Protein AF-A0A1V9K4H3-F1 (afdb_monomer)

Solvent-accessible surface area (backbone atoms only — not comparable to full-atom values): 9280 Å² total; per-residue (Å²): 137,65,80,71,61,37,67,28,84,46,18,77,73,46,14,32,36,43,79,49,79,44,72,31,48,85,88,40,70,34,45,32,34,32,96,88,70,53,73,51,75,28,54,47,45,49,48,45,42,45,69,64,58,26,43,73,62,28,28,24,70,38,73,96,46,44,76,25,41,33,26,33,32,21,35,91,86,47,87,57,26,45,32,41,58,57,68,45,99,83,65,71,70,65,66,60,32,67,67,31,77,91,79,29,41,69,42,75,50,73,78,83,71,100,65,76,57,43,98,90,46,52,60,47,94,90,40,92,80,64,51,61,61,69,61,78,73,51,51,52,47,99,84,79,40,75,37,79,72,48,61,79,70,75,78,129

Secondary structure (DSSP, 8-state):
--SSSBTGGGHHHHTEEEEEEEEPPTT--EEEE-TTS-EEEE-SEEEEEEESSPEEEEEE-SSTTTTSEEEEE--TTSSSEEEEE---TTS-THHHHHTSGGG-EEEEE----S----TT----TT-TTS--SSGGG-SB-TTSPBPGGGGGG---

Mean predicted aligned error: 12.21 Å

Structure (mmCIF, N/CA/C/O backbone):
data_AF-A0A1V9K4H3-F1
#
_entry.id   AF-A0A1V9K4H3-F1
#
loop_
_atom_site.group_PDB
_atom_site.id
_atom_site.type_symbol
_atom_site.label_atom_id
_atom_site.label_alt_id
_atom_site.label_comp_id
_atom_site.label_asym_id
_atom_site.label_entity_id
_atom_site.label_seq_id
_atom_site.pdbx_PDB_ins_code
_atom_site.Cartn_x
_atom_site.Cartn_y
_atom_site.Cartn_z
_atom_site.occupancy
_atom_site.B_iso_or_equiv
_atom_site.auth_seq_id
_atom_site.auth_comp_id
_atom_site.auth_asym_id
_atom_site.auth_atom_id
_atom_site.pdbx_PDB_model_num
ATOM 1 N N . MET A 1 1 ? -5.495 -18.042 -14.518 1.00 49.34 1 MET A N 1
ATOM 2 C CA . MET A 1 1 ? -5.532 -16.634 -14.070 1.00 49.34 1 MET A CA 1
ATOM 3 C C . MET A 1 1 ? -6.909 -16.353 -13.500 1.00 49.34 1 MET A C 1
ATOM 5 O O . MET A 1 1 ? -7.856 -16.973 -13.964 1.00 49.34 1 MET A O 1
ATOM 9 N N . HIS A 1 2 ? -7.008 -15.504 -12.478 1.00 50.97 2 HIS A N 1
ATOM 10 C CA . HIS A 1 2 ? -8.296 -15.042 -11.958 1.00 50.97 2 HIS A CA 1
ATOM 11 C C . HIS A 1 2 ? -8.663 -13.733 -12.652 1.00 50.97 2 HIS A C 1
ATOM 13 O O . HIS A 1 2 ? -7.816 -12.848 -12.740 1.00 50.97 2 HIS A O 1
ATOM 19 N N . ASP A 1 3 ? -9.901 -13.613 -13.123 1.00 61.34 3 ASP A N 1
ATOM 20 C CA . ASP A 1 3 ? -10.365 -12.400 -13.796 1.00 61.34 3 ASP A CA 1
ATOM 21 C C . ASP A 1 3 ? -10.460 -11.228 -12.820 1.00 61.34 3 ASP A C 1
ATOM 23 O O . ASP A 1 3 ? -10.865 -11.409 -11.668 1.00 61.34 3 ASP A O 1
ATOM 27 N N . GLY A 1 4 ? -10.164 -10.021 -13.303 1.00 63.69 4 GLY A N 1
ATOM 28 C CA . GLY A 1 4 ? -10.332 -8.756 -12.584 1.00 63.69 4 GLY A CA 1
ATOM 29 C C . GLY A 1 4 ? -9.085 -8.266 -11.831 1.00 63.69 4 GLY A C 1
ATOM 30 O O . GLY A 1 4 ? -8.048 -8.927 -11.845 1.00 63.69 4 GLY A O 1
ATOM 31 N N . PRO A 1 5 ? -9.181 -7.094 -11.179 1.00 69.31 5 PRO A N 1
ATOM 32 C CA . PRO A 1 5 ? -8.034 -6.411 -10.590 1.00 69.31 5 PRO A CA 1
ATOM 33 C C . PRO A 1 5 ? -7.448 -7.180 -9.406 1.00 69.31 5 PRO A C 1
ATOM 35 O O . PRO A 1 5 ? -8.121 -7.996 -8.758 1.00 69.31 5 PRO A O 1
ATOM 38 N N . CYS A 1 6 ? -6.186 -6.885 -9.115 1.00 67.12 6 CYS A N 1
ATOM 39 C CA . CYS A 1 6 ? -5.467 -7.400 -7.962 1.00 67.12 6 CYS A CA 1
ATOM 40 C C . CYS A 1 6 ? -6.200 -7.061 -6.649 1.00 67.12 6 CYS A C 1
ATOM 42 O O . CYS A 1 6 ? -6.793 -5.985 -6.554 1.00 67.12 6 CYS A O 1
ATOM 44 N N . PRO A 1 7 ? -6.186 -7.948 -5.635 1.00 70.19 7 PRO A N 1
ATOM 45 C CA . PRO A 1 7 ? -5.503 -9.247 -5.574 1.00 70.19 7 PRO A CA 1
ATOM 46 C C . PRO A 1 7 ? -6.370 -10.421 -6.087 1.00 70.19 7 PRO A C 1
ATOM 48 O O . PRO A 1 7 ? -6.484 -11.472 -5.451 1.00 70.19 7 PRO A O 1
ATOM 51 N N . GLY A 1 8 ? -7.026 -10.262 -7.242 1.00 74.31 8 GLY A N 1
ATOM 52 C CA . GLY A 1 8 ? -7.749 -11.342 -7.913 1.00 74.31 8 GLY A CA 1
ATOM 53 C C . GLY A 1 8 ? -8.947 -11.819 -7.094 1.00 74.31 8 GLY A C 1
ATOM 54 O O . GLY A 1 8 ? -9.744 -11.010 -6.627 1.00 74.31 8 GLY A O 1
ATOM 55 N N . ALA A 1 9 ? -9.071 -13.133 -6.890 1.00 70.06 9 ALA A N 1
ATOM 56 C CA . ALA A 1 9 ? -10.188 -13.738 -6.155 1.00 70.06 9 ALA A CA 1
ATOM 57 C C . ALA A 1 9 ? -10.309 -13.265 -4.690 1.00 70.06 9 ALA A C 1
ATOM 59 O O . ALA A 1 9 ? -11.375 -13.390 -4.091 1.00 70.06 9 ALA A O 1
ATOM 60 N N . LEU A 1 10 ? -9.241 -12.708 -4.106 1.00 70.19 10 LEU A N 1
ATOM 61 C CA . LEU A 1 10 ? -9.249 -12.220 -2.726 1.00 70.19 10 LEU A CA 1
ATOM 62 C C . LEU A 1 10 ? -9.780 -10.789 -2.585 1.00 70.19 10 LEU A C 1
ATOM 64 O O . LEU A 1 10 ? -10.051 -10.369 -1.462 1.00 70.19 10 LEU A O 1
ATOM 68 N N . ARG A 1 11 ? -9.981 -10.049 -3.683 1.00 72.44 11 ARG A N 1
ATOM 69 C CA . ARG A 1 11 ? -10.450 -8.650 -3.642 1.00 72.44 11 ARG A CA 1
ATOM 70 C C . ARG A 1 11 ? -11.784 -8.483 -2.916 1.00 72.44 11 ARG A C 1
ATOM 72 O O . ARG A 1 11 ? -11.961 -7.528 -2.167 1.00 72.44 11 ARG A O 1
ATOM 79 N N . ASP A 1 12 ? -12.696 -9.442 -3.088 1.00 74.19 12 ASP A N 1
ATOM 80 C CA . ASP A 1 12 ? -14.030 -9.400 -2.484 1.00 74.19 12 ASP A CA 1
ATOM 81 C C . ASP A 1 12 ? -13.963 -9.736 -0.990 1.00 74.19 12 ASP A C 1
ATOM 83 O O . ASP A 1 12 ? -14.672 -9.148 -0.176 1.00 74.19 12 ASP A O 1
ATOM 87 N N . VAL A 1 13 ? -13.059 -10.649 -0.619 1.00 76.31 13 VAL A N 1
ATOM 88 C CA . VAL A 1 13 ? -12.807 -11.030 0.775 1.00 76.31 13 VAL A CA 1
ATOM 89 C C . VAL A 1 13 ? -12.141 -9.887 1.534 1.00 76.31 13 VAL A C 1
ATOM 91 O O . VAL A 1 13 ? -12.534 -9.584 2.659 1.00 76.31 13 VAL A O 1
ATOM 94 N N . LEU A 1 14 ? -11.140 -9.253 0.920 1.00 73.06 14 LEU A N 1
ATOM 95 C CA . LEU A 1 14 ? -10.386 -8.146 1.504 1.00 73.06 14 LEU A CA 1
ATOM 96 C C . LEU A 1 14 ? -11.173 -6.831 1.460 1.00 73.06 14 LEU A C 1
ATOM 98 O O . LEU A 1 14 ? -10.987 -5.976 2.322 1.00 73.06 14 LEU A O 1
ATOM 102 N N . GLY A 1 15 ? -12.093 -6.690 0.504 1.00 82.50 15 GLY A N 1
ATOM 103 C CA . GLY A 1 15 ? -12.867 -5.474 0.287 1.00 82.50 15 GLY A CA 1
ATOM 104 C C . GLY A 1 15 ? -12.013 -4.336 -0.264 1.00 82.50 15 GLY A C 1
ATOM 105 O O . GLY A 1 15 ? -12.216 -3.189 0.130 1.00 82.50 15 GLY A O 1
ATOM 106 N N . LEU A 1 16 ? -11.043 -4.638 -1.127 1.00 82.88 16 LEU A N 1
ATOM 107 C CA . LEU A 1 16 ? -10.147 -3.667 -1.760 1.00 82.88 16 LEU A CA 1
ATOM 108 C C . LEU A 1 16 ? -9.657 -4.172 -3.113 1.00 82.88 16 LEU A C 1
ATOM 110 O O . LEU A 1 16 ? -9.668 -5.376 -3.373 1.00 82.88 16 LEU A O 1
ATOM 114 N N . THR A 1 17 ? -9.168 -3.252 -3.934 1.00 84.44 17 THR A N 1
ATOM 115 C CA . THR A 1 17 ? -8.390 -3.546 -5.139 1.00 84.44 17 THR A CA 1
ATOM 116 C C . THR A 1 17 ? -7.057 -2.808 -5.099 1.00 84.44 17 THR A C 1
ATOM 118 O O . THR A 1 17 ? -6.940 -1.793 -4.420 1.00 84.44 17 THR A O 1
ATOM 121 N N . VAL A 1 18 ? -6.058 -3.310 -5.818 1.00 81.94 18 VAL A N 1
ATOM 122 C CA . VAL A 1 18 ? -4.780 -2.622 -6.045 1.00 81.94 18 VAL A CA 1
ATOM 123 C C . VAL A 1 18 ? -4.704 -2.282 -7.525 1.00 81.94 18 VAL A C 1
ATOM 125 O O . VAL A 1 18 ? -4.812 -3.185 -8.358 1.00 81.94 18 VAL A O 1
ATOM 128 N N . GLU A 1 19 ? -4.596 -0.994 -7.841 1.00 82.88 19 GLU A N 1
ATOM 129 C CA . GLU A 1 19 ? -4.572 -0.521 -9.232 1.00 82.88 19 GLU A CA 1
ATOM 130 C C . GLU A 1 19 ? -3.163 -0.539 -9.819 1.00 82.88 19 GLU A C 1
ATOM 132 O O . GLU A 1 19 ? -2.976 -0.986 -10.948 1.00 82.88 19 GLU A O 1
ATOM 137 N N . GLU A 1 20 ? -2.172 -0.118 -9.038 1.00 76.00 20 GLU A N 1
ATOM 138 C CA . GLU A 1 20 ? -0.789 -0.002 -9.486 1.00 76.00 20 GLU A CA 1
ATOM 139 C C . GLU A 1 20 ? 0.183 -0.186 -8.313 1.00 76.00 20 GLU A C 1
ATOM 141 O O . GLU A 1 20 ? -0.148 0.082 -7.155 1.00 76.00 20 GLU A O 1
ATOM 146 N N . PHE A 1 21 ? 1.381 -0.673 -8.632 1.00 76.50 21 PHE A N 1
ATOM 147 C CA . PHE A 1 21 ? 2.503 -0.841 -7.715 1.00 76.50 21 PHE A CA 1
ATOM 148 C C . PHE A 1 21 ? 3.633 0.097 -8.141 1.00 76.50 21 PHE A C 1
ATOM 150 O O . PHE A 1 21 ? 3.990 0.147 -9.317 1.00 76.50 21 PHE A O 1
ATOM 157 N N . SER A 1 22 ? 4.220 0.790 -7.171 1.00 74.38 22 SER A N 1
ATOM 158 C CA . SER A 1 22 ? 5.324 1.723 -7.351 1.00 74.38 22 SER A CA 1
ATOM 159 C C . SER A 1 22 ? 6.472 1.335 -6.408 1.00 74.38 22 SER A C 1
ATOM 161 O O . SER A 1 22 ? 6.402 1.595 -5.204 1.00 74.38 22 SER A O 1
ATOM 163 N N . PRO A 1 23 ? 7.544 0.691 -6.902 1.00 74.00 23 PRO A N 1
ATOM 164 C CA . PRO A 1 23 ? 8.722 0.435 -6.084 1.00 74.00 23 PRO A CA 1
ATOM 165 C C . PRO A 1 23 ? 9.351 1.754 -5.627 1.00 74.00 23 PRO A C 1
ATOM 167 O O . PRO A 1 23 ? 9.385 2.717 -6.388 1.00 74.00 23 PRO A O 1
ATOM 170 N N . LEU A 1 24 ? 9.874 1.779 -4.401 1.00 72.38 24 LEU A N 1
ATOM 171 C CA . LEU A 1 24 ? 10.712 2.884 -3.940 1.00 72.38 24 LEU A CA 1
ATOM 172 C C . LEU A 1 24 ? 12.153 2.626 -4.385 1.00 72.38 24 LEU A C 1
ATOM 174 O O . LEU A 1 24 ? 12.631 1.489 -4.316 1.00 72.38 24 LEU A O 1
ATOM 178 N N . LEU A 1 25 ? 12.850 3.665 -4.845 1.00 71.88 25 LEU A N 1
ATOM 179 C CA . LEU A 1 25 ? 14.268 3.560 -5.173 1.00 71.88 25 LEU A CA 1
ATOM 180 C C . LEU A 1 25 ? 15.096 3.318 -3.908 1.00 71.88 25 LEU A C 1
ATOM 182 O O . LEU A 1 25 ? 14.674 3.551 -2.773 1.00 71.88 25 LEU A O 1
ATOM 186 N N . GLN A 1 26 ? 16.330 2.853 -4.093 1.00 68.75 26 GLN A N 1
ATOM 187 C CA . GLN A 1 26 ? 17.230 2.633 -2.970 1.00 68.75 26 GLN A CA 1
ATOM 188 C C . GLN A 1 26 ? 17.454 3.933 -2.180 1.00 68.75 26 GLN A C 1
ATOM 190 O O . GLN A 1 26 ? 17.988 4.908 -2.700 1.00 68.75 26 GLN A O 1
ATOM 195 N N . GLY A 1 27 ? 17.114 3.908 -0.890 1.00 73.81 27 GLY A N 1
ATOM 196 C CA . GLY A 1 27 ? 17.267 5.055 0.007 1.00 73.81 27 GLY A CA 1
ATOM 197 C C . GLY A 1 27 ? 16.059 5.990 0.036 1.00 73.81 27 GLY A C 1
ATOM 198 O O . GLY A 1 27 ? 15.994 6.835 0.932 1.00 73.81 27 GLY A O 1
ATOM 199 N N . GLU A 1 28 ? 15.088 5.807 -0.861 1.00 77.94 28 GLU A N 1
ATOM 200 C CA . GLU A 1 28 ? 13.805 6.492 -0.772 1.00 77.94 28 GLU A CA 1
ATOM 201 C C . GLU A 1 28 ? 12.985 5.970 0.398 1.00 77.94 28 GLU A C 1
ATOM 203 O O . GLU A 1 28 ? 13.056 4.809 0.810 1.00 77.94 28 GLU A O 1
ATOM 208 N N . ARG A 1 29 ? 12.215 6.888 0.970 1.00 81.81 29 ARG A N 1
ATOM 209 C CA . ARG A 1 29 ? 11.405 6.651 2.150 1.00 81.81 29 ARG A CA 1
ATOM 210 C C . ARG A 1 29 ? 10.106 7.409 2.009 1.00 81.81 29 ARG A C 1
ATOM 212 O O . ARG A 1 29 ? 10.106 8.555 1.569 1.00 81.81 29 ARG A O 1
ATOM 219 N N . VAL A 1 30 ? 9.028 6.781 2.448 1.00 84.62 30 VAL A N 1
ATOM 220 C CA . VAL A 1 30 ? 7.700 7.379 2.509 1.00 84.62 30 VAL A CA 1
ATOM 221 C C . VAL A 1 30 ? 7.227 7.392 3.952 1.00 84.62 30 VAL A C 1
ATOM 223 O O . VAL A 1 30 ? 7.408 6.419 4.692 1.00 84.62 30 VAL A O 1
ATOM 226 N N . ARG A 1 31 ? 6.636 8.501 4.383 1.00 88.44 31 ARG A N 1
ATOM 227 C CA . ARG A 1 31 ? 6.021 8.597 5.704 1.00 88.44 31 ARG A CA 1
ATOM 228 C C . ARG A 1 31 ? 4.622 8.011 5.640 1.00 88.44 31 ARG A C 1
ATOM 230 O O . ARG A 1 31 ? 3.869 8.253 4.698 1.00 88.44 31 ARG A O 1
ATOM 237 N N . VAL A 1 32 ? 4.260 7.253 6.665 1.00 86.56 32 VAL A N 1
ATOM 238 C CA . VAL A 1 32 ? 2.916 6.697 6.820 1.00 86.56 32 VAL A CA 1
ATOM 239 C C . VAL A 1 32 ? 2.360 7.101 8.169 1.00 86.56 32 VAL A C 1
ATOM 241 O O . VAL A 1 32 ? 3.053 7.038 9.182 1.00 86.56 32 VAL A O 1
ATOM 244 N N . THR A 1 33 ? 1.107 7.530 8.184 1.00 88.50 33 THR A N 1
ATOM 245 C CA . THR A 1 33 ? 0.465 8.099 9.366 1.00 88.50 33 THR A CA 1
ATOM 246 C C . THR A 1 33 ? -0.847 7.403 9.679 1.00 88.50 33 THR A C 1
ATOM 248 O O . THR A 1 33 ? -1.466 6.748 8.834 1.00 88.50 33 THR A O 1
ATOM 251 N N . ARG A 1 34 ? -1.273 7.552 10.930 1.00 85.75 34 ARG A N 1
ATOM 252 C CA . ARG A 1 34 ? -2.558 7.088 11.447 1.00 85.75 34 ARG A CA 1
ATOM 253 C C . ARG A 1 34 ? -3.329 8.270 12.060 1.00 85.75 34 ARG A C 1
ATOM 255 O O . ARG A 1 34 ? -2.702 9.222 12.526 1.00 85.75 34 ARG A O 1
ATOM 262 N N . PRO A 1 35 ? -4.676 8.223 12.136 1.00 85.25 35 PRO A N 1
ATOM 263 C CA . PRO A 1 35 ? -5.467 9.281 12.774 1.00 85.25 35 PRO A CA 1
ATOM 264 C C . PRO A 1 35 ? -5.136 9.574 14.247 1.00 85.25 35 PRO A C 1
ATOM 266 O O . PRO A 1 35 ? -5.474 10.648 14.733 1.00 85.25 35 PRO A O 1
ATOM 269 N N . ASP A 1 36 ? -4.489 8.648 14.963 1.00 83.56 36 ASP A N 1
ATOM 270 C CA . ASP A 1 36 ? -4.036 8.851 16.348 1.00 83.56 36 ASP A CA 1
ATOM 271 C C . ASP A 1 36 ? -2.722 9.652 16.451 1.00 83.56 36 ASP A C 1
ATOM 273 O O . ASP A 1 36 ? -2.210 9.854 17.550 1.00 83.56 36 ASP A O 1
ATOM 277 N N . GLY A 1 37 ? -2.185 10.122 15.318 1.00 84.25 37 GLY A N 1
ATOM 278 C CA . GLY A 1 37 ? -0.938 10.879 15.238 1.00 84.25 37 GLY A CA 1
ATOM 279 C C . GLY A 1 37 ? 0.318 10.008 15.176 1.00 84.25 37 GLY A C 1
ATOM 280 O O . GLY A 1 37 ? 1.414 10.552 15.067 1.00 84.25 37 GLY A O 1
ATOM 281 N N . SER A 1 38 ? 0.184 8.678 15.222 1.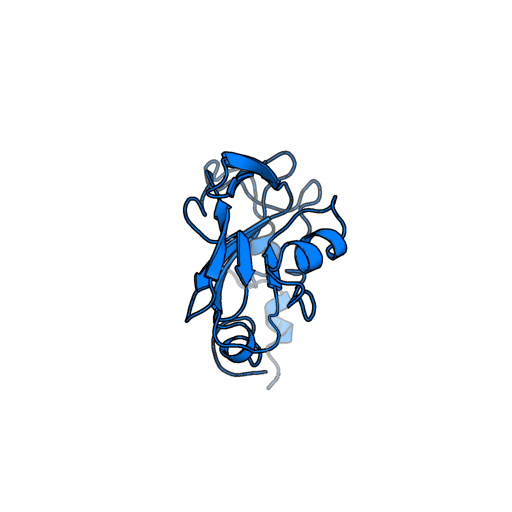00 81.44 38 SER A N 1
ATOM 282 C CA . SER A 1 38 ? 1.317 7.768 15.044 1.00 81.44 38 SER A CA 1
ATOM 283 C C . SER A 1 38 ? 1.883 7.873 13.631 1.00 81.44 38 SER A C 1
ATOM 285 O O . SER A 1 38 ? 1.135 7.970 12.654 1.00 81.44 38 SER A O 1
ATOM 287 N N . GLU A 1 39 ? 3.206 7.779 13.524 1.00 83.44 39 GLU A N 1
ATOM 288 C CA . GLU A 1 39 ? 3.935 7.865 12.263 1.00 83.44 39 GLU A CA 1
ATOM 289 C C . GL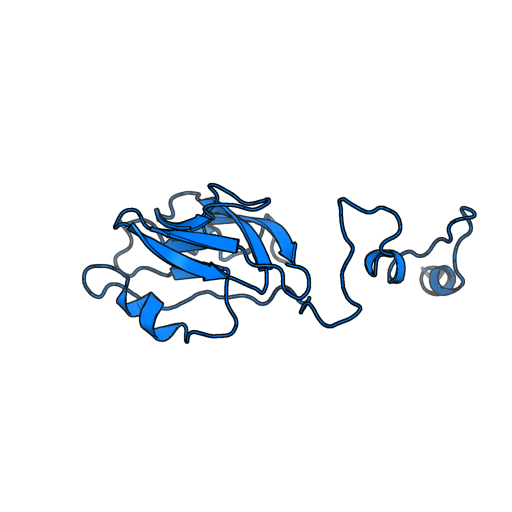U A 1 39 ? 4.979 6.748 12.167 1.00 83.44 39 GLU A C 1
ATOM 291 O O . GLU A 1 39 ? 5.624 6.385 13.153 1.00 83.44 39 GLU A O 1
ATOM 296 N N . LEU A 1 40 ? 5.123 6.184 10.971 1.00 81.75 40 LEU A N 1
ATOM 297 C CA . LEU A 1 40 ? 6.149 5.210 10.611 1.00 81.75 40 LEU A CA 1
ATOM 298 C C . LEU A 1 40 ? 6.749 5.591 9.255 1.00 81.75 40 LEU A C 1
ATOM 300 O O . LEU A 1 40 ? 6.283 6.503 8.570 1.00 81.75 40 LEU A O 1
ATOM 304 N N . THR A 1 41 ? 7.792 4.875 8.853 1.00 80.44 41 THR A N 1
ATOM 305 C CA . THR A 1 41 ? 8.435 5.062 7.554 1.00 80.44 41 THR A CA 1
ATOM 306 C C . THR A 1 41 ? 8.495 3.739 6.805 1.00 80.44 41 THR A C 1
ATOM 308 O O . THR A 1 41 ? 8.935 2.738 7.370 1.00 80.44 41 THR A O 1
ATOM 311 N N . GLY A 1 42 ? 8.051 3.747 5.549 1.00 74.69 42 GLY A N 1
ATOM 312 C CA . GLY A 1 42 ? 8.232 2.656 4.594 1.00 74.69 42 GLY A CA 1
ATOM 313 C C . GLY A 1 42 ? 9.383 2.959 3.635 1.00 74.69 42 GLY A C 1
ATOM 314 O O . GLY A 1 42 ? 9.624 4.120 3.316 1.00 74.69 42 GLY A O 1
ATOM 315 N N . ASP A 1 43 ? 10.111 1.935 3.196 1.00 72.69 43 ASP A N 1
ATOM 316 C CA . ASP A 1 43 ? 11.340 2.083 2.400 1.00 72.69 43 ASP A CA 1
ATOM 317 C C . ASP A 1 43 ? 11.507 1.013 1.308 1.00 72.69 43 ASP A C 1
ATOM 319 O O . ASP A 1 43 ? 12.595 0.850 0.759 1.00 72.69 43 ASP A O 1
ATOM 323 N N . LEU A 1 44 ? 10.445 0.255 1.009 1.00 71.50 44 LEU A N 1
ATOM 324 C CA . LEU A 1 44 ? 10.512 -0.836 0.036 1.00 71.50 44 LEU A CA 1
ATOM 325 C C . LEU A 1 44 ? 9.633 -0.595 -1.198 1.00 71.50 44 LEU A C 1
ATOM 327 O O . LEU A 1 44 ? 10.112 -0.725 -2.321 1.00 71.50 44 LEU A O 1
ATOM 331 N N . ARG A 1 45 ? 8.361 -0.233 -1.014 1.00 74.12 45 ARG A N 1
ATOM 332 C CA . ARG A 1 45 ? 7.427 0.082 -2.105 1.00 74.12 45 ARG A CA 1
ATOM 333 C C . ARG A 1 45 ? 6.200 0.830 -1.603 1.00 74.12 45 ARG A C 1
ATOM 335 O O . ARG A 1 45 ? 5.972 0.889 -0.391 1.00 74.12 45 ARG A O 1
ATOM 342 N N . THR A 1 46 ? 5.415 1.322 -2.551 1.00 78.50 46 THR A N 1
ATOM 343 C CA . THR A 1 46 ? 4.063 1.828 -2.349 1.00 78.50 46 THR A CA 1
ATOM 344 C C . THR A 1 46 ? 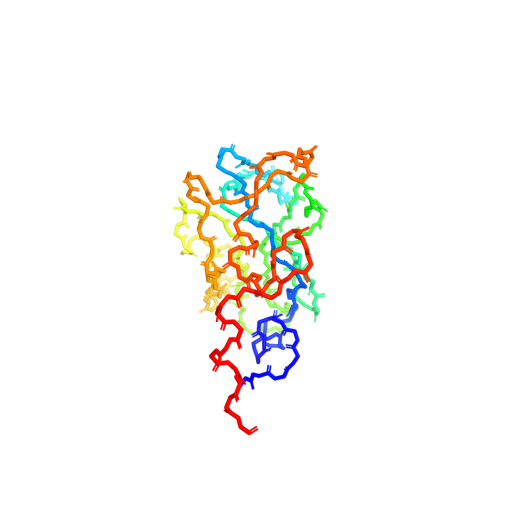3.089 1.260 -3.381 1.00 78.50 46 THR A C 1
ATOM 346 O O . THR A 1 46 ? 3.470 0.874 -4.487 1.00 78.50 46 THR A O 1
ATOM 349 N N . GLU A 1 47 ? 1.812 1.206 -3.023 1.00 82.69 47 GLU A N 1
ATOM 350 C CA . GLU A 1 47 ? 0.731 0.722 -3.876 1.00 82.69 47 GLU A CA 1
ATOM 351 C C . GLU A 1 47 ? -0.453 1.695 -3.875 1.00 82.69 47 GLU A C 1
ATOM 353 O O . GLU A 1 47 ? -0.803 2.327 -2.873 1.00 82.69 47 GLU A O 1
ATOM 358 N N . PHE A 1 48 ? -1.140 1.759 -5.012 1.00 85.12 48 PHE A N 1
ATOM 359 C CA . PHE A 1 48 ? -2.416 2.452 -5.141 1.00 85.12 48 PHE A CA 1
ATOM 360 C C . PHE A 1 48 ? -3.554 1.529 -4.701 1.00 85.12 48 PHE A C 1
ATOM 362 O O . PHE A 1 48 ? -4.262 0.921 -5.511 1.00 85.12 48 PHE A O 1
ATOM 369 N N . VAL A 1 49 ? -3.711 1.402 -3.381 1.00 85.88 49 VAL A N 1
ATOM 370 C CA . VAL A 1 49 ? -4.794 0.627 -2.766 1.00 85.88 49 VAL A CA 1
ATOM 371 C C . VAL A 1 49 ? -6.110 1.406 -2.851 1.00 85.88 49 VAL A C 1
ATOM 373 O O . VAL A 1 49 ? -6.205 2.561 -2.437 1.00 85.88 49 VAL A O 1
ATOM 376 N N . MET A 1 50 ? -7.157 0.743 -3.335 1.00 88.00 50 MET A N 1
ATOM 377 C CA . MET A 1 50 ? -8.504 1.289 -3.494 1.00 88.00 50 MET A CA 1
ATOM 378 C C . MET A 1 50 ? -9.499 0.498 -2.638 1.00 88.00 50 MET A C 1
ATOM 380 O O . MET A 1 50 ? -9.912 -0.605 -3.014 1.00 88.00 50 MET A O 1
ATOM 384 N N . PRO A 1 51 ? -9.914 1.022 -1.471 1.00 87.69 51 PRO A N 1
ATOM 385 C CA . PRO A 1 51 ? -10.896 0.358 -0.629 1.00 87.69 51 PRO A CA 1
ATOM 386 C C . PRO A 1 51 ? -12.259 0.254 -1.321 1.00 87.69 51 PRO A C 1
ATOM 388 O O . PRO A 1 51 ? -12.823 1.221 -1.826 1.00 87.69 51 PRO A O 1
ATOM 391 N N . ARG A 1 52 ? -12.835 -0.943 -1.277 1.00 85.88 52 ARG A N 1
ATOM 392 C CA . ARG A 1 52 ? -14.173 -1.305 -1.768 1.00 85.88 52 ARG A CA 1
ATOM 393 C C . ARG A 1 52 ? -15.043 -1.801 -0.607 1.00 85.88 52 ARG A C 1
ATOM 395 O O . ARG A 1 52 ? -15.788 -2.767 -0.734 1.00 85.88 52 ARG A O 1
ATOM 402 N N . GLY A 1 53 ? -14.909 -1.156 0.552 1.00 84.81 53 GLY A N 1
ATOM 403 C CA . GLY A 1 53 ? -15.570 -1.533 1.807 1.00 84.81 53 GLY A CA 1
ATOM 404 C C . GLY A 1 53 ? -14.611 -1.941 2.928 1.00 84.81 53 GLY A C 1
ATOM 405 O O . GLY A 1 53 ? -15.053 -2.108 4.066 1.00 84.81 53 GLY A O 1
ATOM 406 N N . ALA A 1 54 ? -13.316 -2.075 2.634 1.00 85.50 54 ALA A N 1
ATOM 407 C CA . ALA A 1 54 ? -12.276 -2.104 3.651 1.00 85.50 54 ALA A CA 1
ATOM 408 C C . ALA A 1 54 ? -12.140 -0.739 4.346 1.00 85.50 54 ALA A C 1
ATOM 410 O O . ALA A 1 54 ? -12.400 0.313 3.767 1.00 85.50 54 ALA A O 1
ATOM 411 N N . GLU A 1 55 ? -11.733 -0.776 5.607 1.00 88.69 55 GLU A N 1
ATOM 412 C CA . GLU A 1 55 ? -11.426 0.393 6.423 1.00 8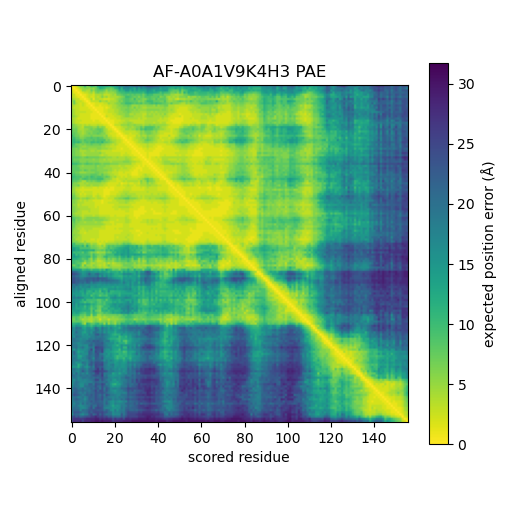8.69 55 GLU A CA 1
ATOM 413 C C . GLU A 1 55 ? -9.925 0.670 6.364 1.00 88.69 55 GLU A C 1
ATOM 415 O O . GLU A 1 55 ? -9.128 -0.243 6.581 1.00 88.69 55 GLU A O 1
ATOM 420 N N . THR A 1 56 ? -9.543 1.919 6.111 1.00 89.12 56 THR A N 1
ATOM 421 C CA . THR A 1 56 ? -8.144 2.360 6.140 1.00 89.12 56 THR A CA 1
ATOM 422 C C . THR A 1 56 ? -7.676 2.588 7.574 1.00 89.12 56 THR A C 1
ATOM 424 O O . THR A 1 56 ? -8.336 3.275 8.347 1.00 89.12 56 THR A O 1
ATOM 427 N N . VAL A 1 57 ? -6.517 2.027 7.916 1.00 85.69 57 VAL A N 1
ATOM 428 C CA . VAL A 1 57 ? -5.891 2.129 9.245 1.00 85.69 57 VAL A CA 1
ATOM 429 C C . VAL A 1 57 ? -4.643 3.001 9.220 1.00 85.69 57 VAL A C 1
ATOM 431 O O . VAL A 1 57 ? -4.400 3.742 10.167 1.00 85.69 57 VAL A O 1
ATOM 434 N N . TRP A 1 58 ? -3.851 2.878 8.160 1.00 86.19 58 TRP A N 1
ATOM 435 C CA . TRP A 1 58 ? -2.646 3.665 7.921 1.00 86.19 58 TRP A CA 1
ATOM 436 C C . TRP A 1 58 ? -2.712 4.233 6.511 1.00 86.19 58 TRP A C 1
ATOM 438 O O . TRP A 1 58 ? -3.207 3.554 5.609 1.00 86.19 58 TRP A O 1
ATOM 448 N N . THR A 1 59 ? -2.197 5.443 6.335 1.00 89.69 59 THR A N 1
ATOM 449 C CA . THR A 1 59 ? -2.249 6.196 5.079 1.00 89.69 59 THR A CA 1
ATOM 450 C C . THR A 1 59 ? -0.863 6.732 4.744 1.00 89.69 59 THR A C 1
ATOM 452 O O . THR A 1 59 ? -0.133 7.148 5.644 1.00 89.69 59 THR A O 1
ATOM 455 N N . TYR A 1 60 ? -0.497 6.754 3.464 1.00 88.75 60 TYR A N 1
ATOM 456 C CA . TYR A 1 60 ? 0.704 7.453 3.011 1.00 88.75 60 TYR A CA 1
ATOM 457 C C . TYR A 1 60 ? 0.548 8.956 3.243 1.00 88.75 60 TYR A C 1
ATOM 459 O O . TYR A 1 60 ? -0.439 9.563 2.826 1.00 88.75 60 TYR A O 1
ATOM 467 N N . ALA A 1 61 ? 1.516 9.562 3.921 1.00 90.56 61 ALA A N 1
ATOM 468 C CA . ALA A 1 61 ? 1.515 10.988 4.224 1.00 90.56 61 ALA A CA 1
ATOM 469 C C . ALA A 1 61 ? 2.201 11.827 3.138 1.00 90.56 61 ALA A C 1
ATOM 471 O O . ALA A 1 61 ? 1.983 13.036 3.074 1.00 90.56 61 ALA A O 1
ATOM 472 N N . ASP A 1 62 ? 3.039 11.205 2.313 1.00 87.81 62 ASP A N 1
ATOM 473 C CA . ASP A 1 62 ? 3.757 11.827 1.207 1.00 87.81 62 ASP A CA 1
ATOM 474 C C . ASP A 1 62 ? 4.063 10.808 0.097 1.00 87.81 62 ASP A C 1
ATOM 476 O O . ASP A 1 62 ? 3.547 9.688 0.101 1.00 87.81 62 ASP A O 1
ATOM 480 N N . GLY A 1 63 ? 4.846 11.238 -0.893 1.00 84.56 63 GLY A N 1
ATOM 481 C CA . GLY A 1 63 ? 5.172 10.449 -2.074 1.00 84.56 63 GLY A CA 1
ATOM 482 C C . GLY A 1 63 ? 4.042 10.402 -3.101 1.00 84.56 63 GLY A C 1
ATOM 483 O O . GLY A 1 63 ? 3.019 11.079 -2.982 1.00 84.56 63 GLY A O 1
ATOM 484 N N . LEU A 1 64 ? 4.246 9.589 -4.135 1.00 83.44 64 LEU A N 1
ATOM 485 C CA . LEU A 1 64 ? 3.312 9.445 -5.253 1.00 83.44 64 LEU A CA 1
ATOM 486 C C . LEU A 1 64 ? 1.937 8.907 -4.811 1.00 83.44 64 LEU A C 1
ATOM 488 O O . LEU A 1 64 ? 0.912 9.258 -5.386 1.00 83.44 64 LEU A O 1
ATOM 492 N N . THR A 1 65 ? 1.916 8.092 -3.759 1.00 86.81 65 THR A N 1
ATOM 493 C CA . THR A 1 65 ? 0.714 7.454 -3.212 1.00 86.81 65 THR A CA 1
ATOM 494 C C . THR A 1 65 ? 0.125 8.220 -2.024 1.00 86.81 65 THR A C 1
ATOM 496 O O . THR A 1 65 ? -0.686 7.663 -1.287 1.00 86.81 65 THR A O 1
ATOM 499 N N . ALA A 1 66 ? 0.498 9.487 -1.807 1.00 90.25 66 ALA A N 1
ATOM 500 C CA . ALA A 1 66 ? -0.012 10.291 -0.696 1.00 90.25 66 ALA A CA 1
ATOM 501 C C . ALA A 1 66 ? -1.553 10.282 -0.634 1.00 90.25 66 ALA A C 1
ATOM 503 O O . ALA A 1 66 ? -2.242 10.491 -1.631 1.00 90.25 66 ALA A O 1
ATOM 504 N N . GLY A 1 67 ? -2.102 10.037 0.556 1.00 90.19 67 GLY A N 1
ATOM 505 C CA . GLY A 1 67 ? -3.543 9.890 0.776 1.00 90.19 67 GLY A CA 1
ATOM 506 C C . GLY A 1 67 ? -4.099 8.486 0.511 1.00 90.19 67 GLY A C 1
ATOM 507 O O . GLY A 1 67 ? -5.233 8.216 0.912 1.00 90.19 67 GLY A O 1
ATOM 508 N N . HIS A 1 68 ? -3.323 7.573 -0.085 1.00 90.62 68 HIS A N 1
ATOM 509 C CA . HIS A 1 68 ? -3.744 6.186 -0.282 1.00 90.62 68 HIS A CA 1
ATOM 510 C C . HIS A 1 68 ? -3.509 5.312 0.963 1.00 90.62 68 HIS A C 1
ATOM 512 O O . HIS A 1 68 ? -2.614 5.590 1.771 1.00 90.62 68 HIS A O 1
ATOM 518 N N . PRO A 1 69 ? -4.312 4.246 1.143 1.00 89.38 69 PRO A N 1
ATOM 519 C CA . PRO A 1 69 ? -4.156 3.298 2.237 1.00 89.38 69 PRO A CA 1
ATOM 520 C C . PRO A 1 69 ? -2.859 2.493 2.147 1.00 89.38 69 PRO A C 1
ATOM 522 O O . PRO A 1 69 ? -2.532 1.940 1.105 1.00 89.38 69 PRO A O 1
ATOM 525 N N . VAL A 1 70 ? -2.212 2.337 3.296 1.00 83.75 70 VAL A N 1
ATOM 526 C CA . VAL A 1 70 ? -1.056 1.457 3.534 1.00 83.75 70 VAL A CA 1
ATOM 527 C C . VAL A 1 70 ? -1.528 0.162 4.188 1.00 83.75 70 VAL A C 1
ATOM 529 O O . VAL A 1 70 ? -1.148 -0.942 3.817 1.00 83.75 70 VAL A O 1
ATOM 532 N N . VAL A 1 71 ? -2.399 0.297 5.189 1.00 83.31 71 VAL A N 1
ATOM 533 C CA . VAL A 1 71 ? -2.982 -0.830 5.914 1.00 83.31 71 VAL A CA 1
ATOM 534 C C . VAL A 1 71 ? -4.484 -0.695 5.862 1.00 83.31 71 VAL A C 1
ATOM 536 O O . VAL A 1 71 ? -5.030 0.356 6.210 1.00 83.31 71 VAL A O 1
ATOM 539 N N . THR A 1 72 ? -5.157 -1.771 5.480 1.00 84.38 72 THR A N 1
ATOM 540 C CA . THR A 1 72 ? -6.616 -1.828 5.503 1.00 84.38 72 THR A CA 1
ATOM 541 C C . THR A 1 72 ? -7.099 -3.054 6.250 1.00 84.38 72 THR A C 1
ATOM 543 O O . THR A 1 72 ? -6.418 -4.076 6.313 1.00 84.38 72 THR A O 1
ATOM 546 N N . VAL A 1 73 ? -8.296 -2.961 6.817 1.00 82.62 73 VAL A N 1
ATOM 547 C CA . VAL A 1 73 ? -8.976 -4.093 7.441 1.00 82.62 73 VAL A CA 1
ATOM 548 C C . VAL A 1 73 ? -10.312 -4.308 6.759 1.00 82.62 73 VAL A C 1
ATOM 550 O O . VAL A 1 73 ? -11.058 -3.353 6.541 1.00 82.62 73 VAL A O 1
ATOM 553 N N . THR A 1 74 ? -10.676 -5.563 6.503 1.00 79.50 74 THR A N 1
ATOM 554 C CA . THR A 1 74 ? -11.987 -5.926 5.931 1.00 79.50 74 THR A CA 1
ATOM 555 C C . THR A 1 74 ? -13.136 -5.254 6.675 1.00 79.50 74 THR A C 1
ATOM 557 O O . THR A 1 74 ? -13.022 -5.030 7.882 1.00 79.50 74 THR A O 1
ATOM 560 N N . HIS A 1 75 ? -14.259 -5.000 6.003 1.00 75.62 75 HIS A N 1
ATOM 561 C CA . HIS A 1 75 ? -15.419 -4.270 6.532 1.00 75.62 75 HIS A CA 1
ATOM 562 C C . HIS A 1 75 ? -15.728 -4.563 8.026 1.00 75.62 75 HIS A C 1
ATOM 564 O O . HIS A 1 75 ? -15.778 -5.726 8.431 1.00 75.62 75 HIS A O 1
ATOM 570 N N . PRO A 1 76 ? -16.053 -3.548 8.860 1.00 69.69 76 PRO A N 1
ATOM 571 C CA . PRO A 1 76 ? -16.385 -3.725 10.286 1.00 69.69 76 PRO A CA 1
ATOM 572 C C . PRO A 1 76 ? -17.492 -4.740 10.625 1.00 69.69 76 PRO A C 1
ATOM 574 O O . PRO A 1 76 ? -17.592 -5.170 11.777 1.00 69.69 76 PRO A O 1
ATOM 577 N N . ARG A 1 77 ? -18.329 -5.100 9.638 1.00 72.00 77 ARG A N 1
ATOM 578 C CA . ARG A 1 77 ? -19.427 -6.071 9.748 1.00 72.00 77 ARG A CA 1
ATOM 579 C C . ARG A 1 77 ? -18.933 -7.521 9.691 1.00 72.00 77 ARG A C 1
ATOM 581 O O . ARG A 1 77 ? -19.671 -8.423 10.077 1.00 72.00 77 ARG A O 1
ATOM 588 N N . CYS A 1 78 ? -17.699 -7.759 9.248 1.00 67.12 78 CYS A N 1
ATOM 589 C CA . CYS A 1 78 ? -17.080 -9.079 9.259 1.00 67.12 78 CYS A CA 1
ATOM 590 C C . CYS A 1 78 ? -16.811 -9.519 10.708 1.00 67.12 78 CYS A C 1
ATOM 592 O O . CYS A 1 78 ? -16.188 -8.797 11.491 1.00 67.12 78 CYS A O 1
ATOM 594 N N . ARG A 1 79 ? -17.281 -10.721 11.076 1.00 66.19 79 ARG A N 1
ATOM 595 C CA . ARG A 1 79 ? -17.110 -11.280 12.433 1.00 66.19 79 ARG A CA 1
ATOM 596 C C . ARG A 1 79 ? -15.642 -11.497 12.806 1.00 66.19 79 ARG A C 1
ATOM 598 O O . ARG A 1 79 ? -15.274 -11.294 13.957 1.00 66.19 79 ARG A O 1
ATOM 605 N N . ARG A 1 80 ? -14.822 -11.892 11.834 1.00 61.81 80 ARG A N 1
ATOM 606 C CA . ARG A 1 80 ? -13.361 -11.939 11.921 1.00 61.81 80 ARG A CA 1
ATOM 607 C C . ARG A 1 80 ? -12.805 -11.108 10.769 1.00 61.81 80 ARG A C 1
ATOM 609 O O . ARG A 1 80 ? -13.372 -11.168 9.679 1.00 61.81 80 ARG A O 1
ATOM 616 N N . ARG A 1 81 ? -11.779 -10.294 11.021 1.00 70.00 81 ARG A N 1
ATOM 617 C CA . ARG A 1 81 ? -11.286 -9.293 10.069 1.00 70.00 81 ARG A CA 1
ATOM 618 C C . ARG A 1 81 ? -9.888 -9.648 9.570 1.00 70.00 81 ARG A C 1
ATOM 620 O O . ARG A 1 81 ? -9.030 -10.000 10.374 1.00 70.00 81 ARG A O 1
ATOM 627 N N . LEU A 1 82 ? -9.670 -9.548 8.263 1.00 65.38 82 LEU A N 1
ATOM 628 C CA . LEU A 1 82 ? -8.351 -9.717 7.646 1.00 65.38 82 LEU A CA 1
ATOM 629 C C . LEU A 1 82 ? -7.700 -8.353 7.446 1.00 65.38 82 LEU A C 1
ATOM 631 O O . LEU A 1 82 ? -8.402 -7.373 7.190 1.00 65.38 82 LEU A O 1
ATOM 635 N N . VAL A 1 83 ? -6.376 -8.313 7.558 1.00 69.12 83 VAL A N 1
ATOM 636 C CA . VAL A 1 83 ? -5.581 -7.103 7.342 1.00 69.12 83 VAL A CA 1
ATOM 637 C C . VAL A 1 83 ? -4.817 -7.221 6.028 1.00 69.12 83 VAL A C 1
ATOM 639 O O . VAL A 1 83 ? -4.135 -8.219 5.827 1.00 69.12 83 VAL A O 1
ATOM 642 N N . HIS A 1 84 ? -4.894 -6.211 5.165 1.00 72.75 84 HIS A N 1
ATOM 643 C CA . HIS A 1 84 ? -3.940 -6.017 4.071 1.00 72.75 84 HIS A CA 1
ATOM 644 C C . HIS A 1 84 ? -2.892 -4.986 4.490 1.00 72.75 84 HIS A C 1
ATOM 646 O O . HIS A 1 84 ? -3.253 -3.982 5.106 1.00 72.75 84 HIS A O 1
ATOM 652 N N . VAL A 1 85 ? -1.624 -5.242 4.169 1.00 70.75 85 VAL A N 1
ATOM 653 C CA . VAL A 1 85 ? -0.480 -4.402 4.545 1.00 70.75 85 VAL A CA 1
ATOM 654 C C . VAL A 1 85 ? 0.428 -4.185 3.346 1.00 70.75 85 VAL A C 1
ATOM 656 O O . VAL A 1 85 ? 0.894 -5.158 2.753 1.00 70.75 85 VAL A O 1
ATOM 659 N N . ASP A 1 86 ? 0.755 -2.922 3.091 1.00 67.88 86 ASP A N 1
ATOM 660 C CA . ASP A 1 86 ? 1.782 -2.504 2.146 1.00 67.88 86 ASP A CA 1
ATOM 661 C C . ASP A 1 86 ? 3.004 -1.894 2.885 1.00 67.88 86 ASP A C 1
ATOM 663 O O . ASP A 1 86 ? 3.039 -0.712 3.204 1.00 67.88 86 ASP A O 1
ATOM 667 N N . MET A 1 87 ? 4.006 -2.743 3.183 1.00 62.19 87 MET A N 1
ATOM 668 C CA . MET A 1 87 ? 5.393 -2.462 3.657 1.00 62.19 87 MET A CA 1
ATOM 669 C C . MET A 1 87 ? 5.681 -1.895 5.072 1.00 62.19 87 MET A C 1
ATOM 671 O O . MET A 1 87 ? 4.834 -1.191 5.618 1.00 62.19 87 MET A O 1
ATOM 675 N N . PRO A 1 88 ? 6.870 -2.183 5.706 1.00 50.62 88 PRO A N 1
ATOM 676 C CA . PRO A 1 88 ? 8.205 -2.509 5.136 1.00 50.62 88 PRO A CA 1
ATOM 677 C C . PRO A 1 88 ? 8.940 -3.771 5.669 1.00 50.62 88 PRO A C 1
ATOM 679 O O . PRO A 1 88 ? 8.464 -4.495 6.540 1.00 50.62 88 PRO A O 1
ATOM 682 N N . ARG A 1 89 ? 10.183 -3.952 5.179 1.00 50.34 89 ARG A N 1
ATOM 683 C CA . ARG A 1 89 ? 11.212 -4.984 5.469 1.00 50.34 89 ARG A CA 1
ATOM 684 C C . ARG A 1 89 ? 11.569 -5.236 6.951 1.00 50.34 89 ARG A C 1
ATOM 686 O O . ARG A 1 89 ? 12.427 -6.075 7.210 1.00 50.34 89 ARG A O 1
ATOM 693 N N . SER A 1 90 ? 11.008 -4.496 7.913 1.00 40.12 90 SER A N 1
ATOM 694 C CA . SER A 1 90 ? 11.558 -4.406 9.278 1.00 40.12 90 SER A CA 1
ATOM 695 C C . SER A 1 90 ? 10.565 -4.514 10.439 1.00 40.12 90 SER A C 1
ATOM 697 O O . SER A 1 90 ? 10.984 -4.345 11.585 1.00 40.12 90 SER A O 1
ATOM 699 N N . ARG A 1 91 ? 9.287 -4.857 10.220 1.00 52.03 91 ARG A N 1
ATOM 700 C CA . ARG A 1 91 ? 8.412 -5.291 11.326 1.00 52.03 91 ARG A CA 1
ATOM 701 C C . ARG A 1 91 ? 7.538 -6.471 10.940 1.00 52.03 91 ARG A C 1
ATOM 703 O O . ARG A 1 91 ? 6.888 -6.469 9.902 1.00 52.03 91 ARG A O 1
ATOM 710 N N . GLU A 1 92 ? 7.555 -7.468 11.814 1.00 50.41 92 GLU A N 1
ATOM 711 C CA . GLU A 1 92 ? 6.811 -8.711 11.677 1.00 50.41 92 GLU A CA 1
ATOM 712 C C . GLU A 1 92 ? 5.296 -8.421 11.610 1.00 50.41 92 GLU A C 1
ATOM 714 O O . GLU A 1 92 ? 4.792 -7.583 12.367 1.00 50.41 92 GLU A O 1
ATOM 719 N N . PRO A 1 93 ? 4.543 -9.103 10.725 1.00 52.69 93 PRO A N 1
ATOM 720 C CA . PRO A 1 93 ? 3.102 -8.890 10.524 1.00 52.69 93 PRO A CA 1
ATOM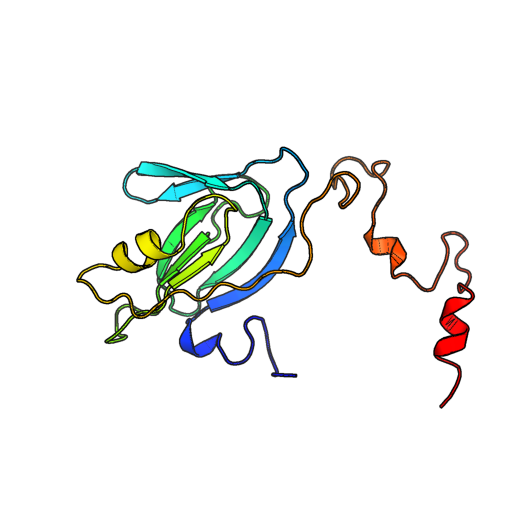 721 C C . PRO A 1 93 ? 2.252 -9.122 11.788 1.00 52.69 93 PRO A C 1
ATOM 723 O O . PRO A 1 93 ? 1.083 -8.736 11.839 1.00 52.69 93 PRO A O 1
ATOM 726 N N . GLU A 1 94 ? 2.839 -9.724 12.819 1.00 50.28 94 GLU A N 1
ATOM 727 C CA . GLU A 1 94 ? 2.202 -10.138 14.068 1.00 50.28 94 GLU A CA 1
ATOM 728 C C . GLU A 1 94 ? 1.595 -8.953 14.839 1.00 50.28 94 GLU A C 1
ATOM 730 O O . GLU A 1 94 ? 0.411 -8.982 15.181 1.00 50.28 94 GLU A O 1
ATOM 735 N N . HIS A 1 95 ? 2.327 -7.840 14.977 1.00 54.75 95 HIS A N 1
ATOM 736 C CA . HIS A 1 95 ? 1.825 -6.632 15.657 1.00 54.75 95 HIS A CA 1
ATOM 737 C C . HIS A 1 95 ? 0.656 -5.958 14.915 1.00 54.75 95 HIS A C 1
ATOM 739 O O . HIS A 1 95 ? -0.112 -5.189 15.498 1.00 54.75 95 HIS A O 1
ATOM 745 N N . ILE A 1 96 ? 0.504 -6.219 13.614 1.00 56.66 96 ILE A N 1
ATOM 746 C CA . ILE A 1 96 ? -0.545 -5.603 12.797 1.00 56.66 96 ILE A CA 1
ATOM 747 C C . ILE A 1 96 ? -1.880 -6.344 12.984 1.00 56.66 96 ILE A C 1
ATOM 749 O O . ILE A 1 96 ? -2.939 -5.713 12.999 1.00 56.66 96 ILE A O 1
ATOM 753 N N . VAL A 1 97 ? -1.851 -7.663 13.207 1.00 55.31 97 VAL A N 1
ATOM 754 C CA . VAL A 1 97 ? -3.056 -8.445 13.550 1.00 55.31 97 VAL A CA 1
ATOM 755 C C . VAL A 1 97 ? -3.623 -8.002 14.896 1.00 55.31 97 VAL A C 1
ATOM 757 O O . VAL A 1 97 ? -4.837 -7.829 15.026 1.00 55.31 97 VAL A O 1
ATOM 760 N N . GLU A 1 98 ? -2.752 -7.772 15.879 1.00 57.03 98 GLU A N 1
ATOM 761 C CA . GLU A 1 98 ? -3.130 -7.284 17.211 1.00 57.03 98 GLU A CA 1
ATOM 762 C C . GLU A 1 98 ? -3.740 -5.879 17.170 1.00 57.03 98 GLU A C 1
ATOM 764 O O . GLU A 1 98 ? -4.620 -5.553 17.969 1.00 57.03 98 GLU A O 1
ATOM 769 N N . ALA A 1 99 ? -3.344 -5.062 16.189 1.00 54.44 99 ALA A N 1
ATOM 770 C CA . ALA A 1 99 ? -3.898 -3.730 15.984 1.00 54.44 99 ALA A CA 1
ATOM 771 C C . ALA A 1 99 ? -5.356 -3.736 15.484 1.00 54.44 99 ALA A C 1
ATOM 773 O O . ALA A 1 99 ? -5.973 -2.670 15.418 1.00 54.44 99 ALA A O 1
ATOM 774 N N . VAL A 1 100 ? -5.932 -4.899 15.141 1.00 62.62 100 VAL A N 1
ATOM 775 C CA . VAL A 1 100 ? -7.358 -5.018 14.812 1.00 62.62 100 VAL A CA 1
ATOM 776 C C . VAL A 1 100 ? -8.198 -4.924 16.094 1.00 62.62 100 VAL A C 1
ATOM 778 O O . VAL A 1 100 ? -8.155 -5.837 16.926 1.00 62.62 100 VAL A O 1
ATOM 781 N N . PRO A 1 101 ? -9.056 -3.892 16.243 1.00 60.91 101 PRO A N 1
ATOM 782 C CA . PRO A 1 101 ? -9.792 -3.673 17.482 1.00 60.91 101 PRO A CA 1
ATOM 783 C C . PRO A 1 101 ? -10.655 -4.868 17.901 1.00 60.91 101 PRO A C 1
ATOM 785 O O . PRO A 1 101 ? -11.325 -5.509 17.075 1.00 60.91 101 PRO A O 1
ATOM 788 N N . ASN A 1 102 ? -10.711 -5.086 19.217 1.00 62.09 102 ASN A N 1
ATOM 789 C CA . ASN A 1 102 ? -11.486 -6.133 19.891 1.00 62.09 102 ASN A CA 1
ATOM 790 C C . ASN A 1 102 ? -10.996 -7.568 19.621 1.00 62.09 102 ASN A C 1
ATOM 792 O O . ASN A 1 102 ? -11.805 -8.494 19.648 1.00 62.09 102 ASN A O 1
ATOM 796 N N . GLY A 1 103 ? -9.708 -7.764 19.310 1.00 61.66 103 GLY A N 1
ATOM 797 C CA . GLY A 1 103 ? -9.135 -9.100 19.096 1.00 61.66 103 GLY A CA 1
ATOM 798 C C . GLY A 1 103 ? -9.733 -9.833 17.892 1.00 61.66 103 GLY A C 1
ATOM 799 O O . GLY A 1 103 ? -9.817 -11.058 17.875 1.00 61.66 103 GLY A O 1
ATOM 800 N N . ARG A 1 104 ? -10.216 -9.084 16.892 1.00 65.00 104 ARG A N 1
ATOM 801 C CA . ARG A 1 104 ? -10.900 -9.642 15.712 1.00 65.00 104 ARG A CA 1
ATOM 802 C C .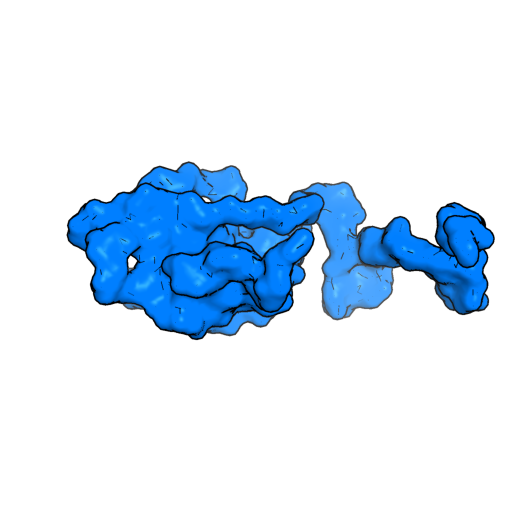 ARG A 1 104 ? -9.961 -9.959 14.550 1.00 65.00 104 ARG A C 1
ATOM 804 O O . ARG A 1 104 ? -10.457 -10.358 13.496 1.00 65.00 104 ARG A O 1
ATOM 811 N N . GLY A 1 105 ? -8.655 -9.765 14.716 1.00 60.34 105 GLY A N 1
ATOM 812 C CA . GLY A 1 105 ? -7.657 -10.079 13.699 1.00 60.34 105 GLY A CA 1
ATOM 813 C C . GLY A 1 105 ? -7.659 -11.573 13.378 1.00 60.34 105 GLY A C 1
ATOM 814 O O . GLY A 1 105 ? -7.416 -12.401 14.248 1.00 60.34 105 GLY A O 1
ATOM 815 N N . LEU A 1 106 ? -7.992 -11.922 12.135 1.00 65.19 106 LEU A N 1
ATOM 816 C CA . LEU A 1 106 ? -7.985 -13.300 11.635 1.00 65.19 106 LEU A CA 1
ATOM 817 C C . LEU A 1 106 ? -6.624 -13.691 11.055 1.00 65.19 106 LEU A C 1
ATOM 819 O O . LEU A 1 106 ? -6.273 -14.866 11.064 1.00 65.19 106 LEU A O 1
ATOM 823 N N . GLY A 1 107 ? -5.899 -12.715 10.513 1.00 62.47 107 GLY A N 1
ATOM 824 C CA . GLY A 1 107 ? -4.628 -12.921 9.833 1.00 62.47 107 GLY A CA 1
ATOM 825 C C . GLY A 1 107 ? -4.269 -11.749 8.922 1.00 62.47 107 GLY A C 1
ATOM 826 O O . GLY A 1 107 ? -5.078 -10.837 8.710 1.00 62.47 107 GLY A O 1
ATOM 827 N N . VAL A 1 108 ? -3.049 -11.799 8.391 1.00 64.56 108 VAL A N 1
ATOM 828 C CA . VAL A 1 108 ? -2.506 -10.817 7.446 1.00 64.56 108 VAL A CA 1
ATOM 829 C C . VAL A 1 108 ? -2.494 -11.407 6.045 1.00 64.56 108 VAL A C 1
ATOM 831 O O . VAL A 1 108 ? -2.053 -12.536 5.839 1.00 64.56 108 VAL A O 1
ATOM 834 N N . PHE A 1 109 ? -2.965 -10.623 5.083 1.00 67.38 109 PHE A N 1
ATOM 835 C CA . PHE A 1 109 ? -2.681 -10.807 3.674 1.00 67.38 109 PHE A CA 1
ATOM 836 C C . PHE A 1 109 ? -1.558 -9.846 3.280 1.00 67.38 109 PHE A C 1
ATOM 838 O O . PHE A 1 109 ? -1.696 -8.627 3.389 1.00 67.38 109 PHE A O 1
ATOM 845 N N . TYR A 1 110 ? -0.452 -10.425 2.834 1.00 65.94 110 TYR A N 1
ATOM 846 C CA . TYR A 1 110 ? 0.687 -9.742 2.243 1.00 65.94 110 TYR A CA 1
ATOM 847 C C . TYR A 1 110 ? 1.047 -10.488 0.961 1.00 65.94 110 TYR A C 1
ATOM 849 O O . TYR A 1 110 ? 0.971 -11.718 0.912 1.00 65.94 110 TYR A O 1
ATOM 857 N N . TRP A 1 111 ? 1.437 -9.752 -0.070 1.00 58.56 111 TRP A N 1
ATOM 858 C CA . TRP A 1 111 ? 1.884 -10.327 -1.328 1.00 58.56 111 TRP A CA 1
ATOM 859 C C . TRP A 1 111 ? 3.136 -9.598 -1.802 1.00 58.56 111 TRP A C 1
ATOM 861 O O . TRP A 1 111 ? 3.204 -8.376 -1.773 1.00 58.56 111 TRP A O 1
ATOM 871 N N . GLU A 1 112 ? 4.172 -10.333 -2.188 1.00 53.03 112 GLU A N 1
ATOM 872 C CA . GLU A 1 112 ? 5.361 -9.735 -2.795 1.00 53.03 112 GLU A CA 1
ATOM 873 C C . GLU A 1 112 ? 5.026 -9.328 -4.235 1.00 53.03 112 GLU A C 1
ATOM 875 O O . GLU A 1 112 ? 4.723 -10.186 -5.063 1.00 53.03 112 GLU A O 1
ATOM 880 N N . ALA A 1 113 ? 5.118 -8.038 -4.561 1.00 50.16 113 ALA A N 1
ATOM 881 C CA . ALA A 1 113 ? 5.440 -7.646 -5.921 1.00 50.16 113 ALA A CA 1
ATOM 882 C C . ALA A 1 113 ? 6.861 -8.153 -6.190 1.00 50.16 113 ALA A C 1
ATOM 884 O O . ALA A 1 113 ? 7.762 -7.897 -5.397 1.00 50.16 113 ALA A O 1
ATOM 885 N N . THR A 1 114 ? 7.058 -8.884 -7.283 1.00 46.38 114 THR A N 1
ATOM 886 C CA . THR A 1 114 ? 8.277 -9.633 -7.650 1.00 46.38 114 THR A CA 1
ATOM 8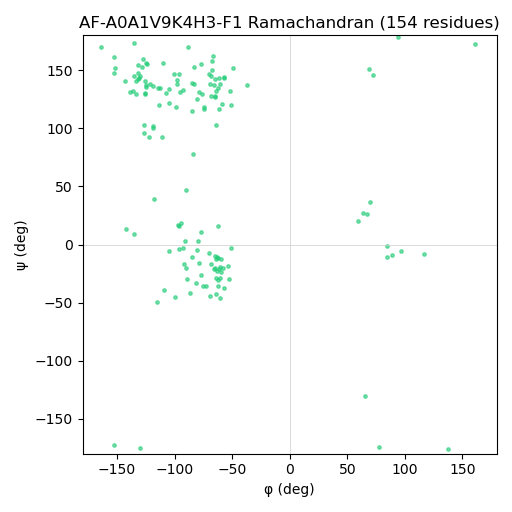87 C C . THR A 1 114 ? 9.542 -8.771 -7.856 1.00 46.38 114 THR A C 1
ATOM 889 O O . THR A 1 114 ? 10.516 -9.228 -8.450 1.00 46.38 114 THR A O 1
ATOM 892 N N . TRP A 1 115 ? 9.553 -7.520 -7.394 1.00 51.75 115 TRP A N 1
ATOM 893 C CA . TRP A 1 115 ? 10.580 -6.519 -7.646 1.00 51.75 115 TRP A CA 1
ATOM 894 C C . TRP A 1 115 ? 11.096 -5.951 -6.328 1.00 51.75 115 TRP A C 1
ATOM 896 O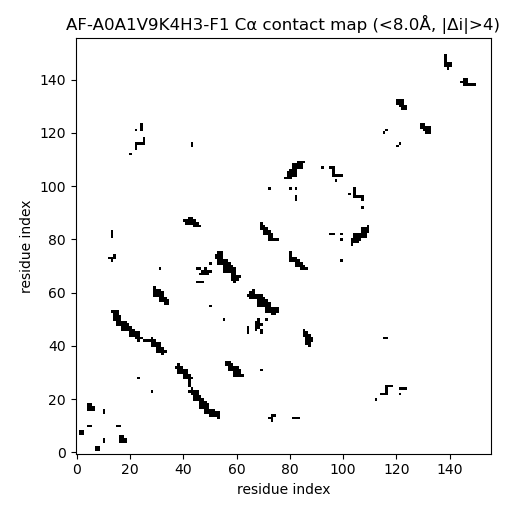 O . TRP A 1 115 ? 10.533 -5.025 -5.750 1.00 51.75 115 TRP A O 1
ATOM 906 N N . THR A 1 116 ? 12.201 -6.512 -5.847 1.00 50.50 116 THR A N 1
ATOM 907 C CA . THR A 1 116 ? 12.983 -5.898 -4.776 1.00 50.50 116 THR A CA 1
ATOM 908 C C . THR A 1 116 ? 13.871 -4.807 -5.375 1.00 50.50 116 THR A C 1
ATOM 910 O O . THR A 1 116 ? 14.662 -5.091 -6.279 1.00 50.50 116 THR A O 1
ATOM 913 N N . ALA A 1 117 ? 13.787 -3.580 -4.855 1.00 51.59 117 ALA A N 1
ATOM 914 C CA . ALA A 1 117 ? 14.748 -2.528 -5.167 1.00 51.59 117 ALA A CA 1
ATOM 915 C C . ALA A 1 117 ? 16.134 -2.938 -4.636 1.00 51.59 117 ALA A C 1
ATOM 917 O O . ALA A 1 117 ? 16.409 -2.922 -3.434 1.00 51.59 117 ALA A O 1
ATOM 918 N N . VAL A 1 118 ? 16.994 -3.391 -5.543 1.00 54.84 118 VAL A N 1
ATOM 919 C CA . VAL A 1 118 ? 18.421 -3.628 -5.308 1.00 54.84 118 VAL A CA 1
ATOM 920 C C . VAL A 1 118 ? 19.211 -2.582 -6.080 1.00 54.84 118 VAL A C 1
ATOM 922 O O . VAL A 1 118 ? 18.707 -2.036 -7.058 1.00 54.84 118 VAL A O 1
ATOM 925 N N . ALA A 1 119 ? 20.439 -2.292 -5.653 1.00 55.19 119 ALA A N 1
ATOM 926 C CA . ALA A 1 119 ? 21.303 -1.348 -6.358 1.00 55.19 119 ALA A CA 1
ATOM 927 C C . ALA A 1 119 ? 21.387 -1.713 -7.855 1.00 55.19 119 ALA A C 1
ATOM 929 O O . ALA A 1 119 ? 21.799 -2.823 -8.192 1.00 55.19 119 ALA A O 1
ATOM 930 N N . GLY A 1 120 ? 20.965 -0.794 -8.730 1.00 55.44 120 GLY A N 1
ATOM 931 C CA . GLY A 1 120 ? 20.893 -0.996 -10.184 1.00 55.44 120 GLY A CA 1
ATOM 932 C C . GLY A 1 120 ? 19.522 -1.413 -10.744 1.00 55.44 120 GLY A C 1
ATOM 933 O O . GLY A 1 120 ? 19.378 -1.449 -11.961 1.00 55.44 120 GLY A O 1
ATOM 934 N N . ASN A 1 121 ? 18.516 -1.684 -9.901 1.00 45.84 121 ASN A N 1
ATOM 935 C CA . ASN A 1 121 ? 17.130 -1.937 -10.317 1.00 45.84 121 ASN A CA 1
ATOM 936 C C . ASN A 1 121 ? 16.239 -0.721 -10.019 1.00 45.84 121 ASN A C 1
ATOM 938 O O . ASN A 1 121 ? 16.088 -0.338 -8.861 1.00 45.84 121 ASN A O 1
ATOM 942 N N . GLY A 1 122 ? 15.603 -0.165 -11.051 1.00 56.94 122 GLY A N 1
ATOM 943 C CA . GLY A 1 122 ? 14.701 0.989 -10.958 1.00 56.94 122 GLY A CA 1
ATOM 944 C C . GLY A 1 122 ? 14.935 1.976 -12.100 1.00 56.94 122 GLY A C 1
ATOM 945 O O . GLY A 1 122 ? 15.721 1.690 -13.000 1.00 56.94 122 GLY A O 1
ATOM 946 N N . TRP A 1 123 ? 14.226 3.101 -12.071 1.00 58.19 123 TRP A N 1
ATOM 947 C CA . TRP A 1 123 ? 14.524 4.300 -12.858 1.00 58.19 123 TRP A CA 1
ATOM 948 C C . TRP A 1 123 ? 13.982 5.517 -12.104 1.00 58.19 123 TRP A C 1
ATOM 950 O O . TRP A 1 123 ? 12.995 5.389 -11.377 1.00 58.19 123 TRP A O 1
ATOM 960 N N . ASP A 1 124 ? 14.640 6.662 -12.231 1.00 63.09 124 ASP A N 1
ATOM 961 C CA . ASP A 1 124 ? 14.187 7.922 -11.644 1.00 63.09 124 ASP A CA 1
ATOM 962 C C . ASP A 1 124 ? 13.183 8.590 -12.603 1.00 63.09 124 ASP A C 1
ATOM 964 O O . ASP A 1 124 ? 13.567 8.981 -13.707 1.00 63.09 124 ASP A O 1
ATOM 968 N N . PRO A 1 125 ? 11.901 8.744 -12.221 1.00 57.53 125 PRO A N 1
ATOM 969 C CA . PRO A 1 125 ? 10.896 9.355 -13.088 1.00 57.53 125 PRO A CA 1
ATOM 970 C C . PRO A 1 125 ? 11.124 10.859 -13.319 1.00 57.53 125 PRO A C 1
ATOM 972 O O . PRO A 1 125 ? 10.537 11.428 -14.241 1.00 57.53 125 PRO A O 1
ATOM 975 N N . ALA A 1 126 ? 11.944 11.518 -12.493 1.00 66.75 126 ALA A N 1
ATOM 976 C CA . ALA A 1 126 ? 12.327 12.917 -12.652 1.00 66.75 126 ALA A CA 1
ATOM 977 C C . ALA A 1 126 ? 13.620 13.099 -13.470 1.00 66.75 126 ALA A C 1
ATOM 979 O O . ALA A 1 126 ? 13.863 14.201 -13.967 1.00 66.75 126 ALA A O 1
ATOM 980 N N . ASP A 1 127 ? 14.417 12.040 -13.648 1.00 64.25 127 ASP A N 1
ATOM 981 C CA . ASP A 1 127 ? 15.623 12.035 -14.478 1.00 64.25 127 ASP A CA 1
ATOM 982 C C . ASP A 1 127 ? 15.510 11.015 -15.630 1.00 64.25 127 ASP A C 1
ATOM 984 O O . ASP A 1 127 ? 15.782 9.821 -15.447 1.00 64.25 127 ASP A O 1
ATOM 988 N N . PRO A 1 128 ? 15.191 11.465 -16.860 1.00 65.00 128 PRO A N 1
ATOM 989 C CA . PRO A 1 128 ? 15.074 10.580 -18.016 1.00 65.00 128 PRO A CA 1
ATOM 990 C C . PRO A 1 128 ? 16.397 9.906 -18.428 1.00 65.00 128 PRO A C 1
ATOM 992 O O . PRO A 1 128 ? 16.370 9.008 -19.266 1.00 65.00 128 PRO A O 1
ATOM 995 N N . ALA A 1 129 ? 17.549 10.308 -17.874 1.00 70.44 129 ALA A N 1
ATOM 996 C CA . ALA A 1 129 ? 18.849 9.687 -18.138 1.00 70.44 129 ALA A CA 1
ATOM 997 C C . ALA A 1 129 ? 19.229 8.582 -17.133 1.00 70.44 129 ALA A C 1
ATOM 999 O O . ALA A 1 129 ? 20.259 7.930 -17.315 1.00 70.44 129 ALA A O 1
ATOM 1000 N N . SER A 1 130 ? 18.410 8.337 -16.106 1.00 63.97 130 SER A N 1
ATOM 1001 C CA . SER A 1 130 ? 18.699 7.393 -15.013 1.00 63.97 130 SER A CA 1
ATOM 1002 C C . SER A 1 130 ? 18.828 5.921 -15.440 1.00 63.97 130 SER A C 1
ATOM 1004 O O . SER A 1 130 ? 19.340 5.101 -14.675 1.00 63.97 130 SER A O 1
ATOM 1006 N N . GLY A 1 131 ? 18.429 5.597 -16.676 1.00 58.03 131 GLY A N 1
ATOM 1007 C CA . GLY A 1 131 ? 18.345 4.234 -17.195 1.00 58.03 131 GLY A CA 1
ATOM 1008 C C . GLY A 1 131 ? 17.168 3.479 -16.577 1.00 58.03 131 GLY A C 1
ATOM 1009 O O . GLY A 1 131 ? 16.824 3.691 -15.418 1.00 58.03 131 GLY A O 1
ATOM 1010 N N . ASN A 1 132 ? 16.522 2.594 -17.342 1.00 56.34 132 ASN A N 1
ATOM 1011 C CA . ASN A 1 132 ? 15.439 1.769 -16.813 1.00 56.34 132 ASN A CA 1
ATOM 1012 C C . ASN A 1 132 ? 15.696 0.278 -17.056 1.00 56.34 132 ASN A C 1
ATOM 1014 O O . ASN A 1 132 ? 16.182 -0.145 -18.100 1.00 56.34 132 ASN A O 1
ATOM 1018 N N . GLY A 1 133 ? 15.351 -0.539 -16.061 1.00 53.72 133 GLY A N 1
ATOM 1019 C CA . GLY A 1 133 ? 15.370 -1.997 -16.197 1.00 53.72 133 GLY A CA 1
ATOM 1020 C C . GLY A 1 133 ? 14.141 -2.568 -16.916 1.00 53.72 133 GLY A C 1
ATOM 1021 O O . GLY A 1 133 ? 14.090 -3.777 -17.141 1.00 53.72 133 GLY A O 1
ATOM 1022 N N . TRP A 1 134 ? 13.149 -1.733 -17.250 1.00 50.19 134 TRP A N 1
ATOM 1023 C CA . TRP A 1 134 ? 11.892 -2.137 -17.893 1.00 50.19 134 TRP A CA 1
ATOM 1024 C C . TRP A 1 134 ? 12.109 -2.507 -19.369 1.00 50.19 134 TRP A C 1
ATOM 1026 O O . TRP A 1 134 ? 11.538 -3.482 -19.857 1.00 50.19 134 TRP A O 1
ATOM 1036 N N . GLU A 1 135 ? 13.012 -1.805 -20.053 1.00 53.53 135 GLU A N 1
ATOM 1037 C CA . GLU A 1 135 ? 13.455 -2.067 -21.426 1.00 53.53 135 GLU A CA 1
ATOM 1038 C C . GLU A 1 135 ? 14.121 -3.433 -21.599 1.00 53.53 135 GLU A C 1
ATOM 1040 O O . GLU A 1 135 ? 14.104 -3.978 -22.699 1.00 53.53 135 GLU A O 1
ATOM 1045 N N . ASN A 1 136 ? 14.626 -4.051 -20.524 1.00 53.75 136 ASN A N 1
ATOM 1046 C CA . ASN A 1 136 ? 15.179 -5.410 -20.589 1.00 53.75 136 ASN A CA 1
ATOM 1047 C C . ASN A 1 136 ? 14.132 -6.465 -20.999 1.00 53.75 136 ASN A C 1
ATOM 1049 O O . ASN A 1 136 ? 14.495 -7.605 -21.287 1.00 53.75 136 ASN A O 1
ATOM 1053 N N . GLN A 1 137 ? 12.843 -6.103 -21.018 1.00 52.66 137 GLN A N 1
ATOM 1054 C CA . GLN A 1 137 ? 11.744 -6.942 -21.505 1.00 52.66 137 GLN A CA 1
ATOM 1055 C C . GLN A 1 137 ? 11.217 -6.518 -22.884 1.00 52.66 137 GLN A C 1
ATOM 1057 O O . GLN A 1 137 ? 10.362 -7.206 -23.447 1.00 52.66 137 GLN A O 1
ATOM 1062 N N . ALA A 1 138 ? 11.697 -5.404 -23.442 1.00 58.34 138 ALA A N 1
ATOM 1063 C CA . ALA A 1 138 ? 11.322 -4.991 -24.782 1.00 58.34 138 ALA A CA 1
ATOM 1064 C C . ALA A 1 138 ? 11.928 -5.954 -25.809 1.00 58.34 138 ALA A C 1
ATOM 1066 O O . ALA A 1 138 ? 13.084 -6.357 -25.717 1.00 58.34 138 ALA A O 1
ATOM 1067 N N . LEU A 1 139 ? 11.145 -6.314 -26.824 1.00 67.56 139 LEU A N 1
ATOM 1068 C CA . LEU A 1 139 ? 11.618 -7.096 -27.970 1.00 67.56 139 LEU A CA 1
ATOM 1069 C C . LEU A 1 139 ? 12.000 -6.197 -29.155 1.00 67.56 139 LEU A C 1
ATOM 1071 O O . LEU A 1 139 ? 12.127 -6.688 -30.275 1.00 67.56 139 LEU A O 1
ATOM 1075 N N . PHE A 1 140 ? 12.180 -4.896 -28.916 1.00 76.50 140 PHE A N 1
ATOM 1076 C CA . PHE A 1 140 ? 12.556 -3.887 -29.903 1.00 76.50 140 PHE A CA 1
ATOM 1077 C C . PHE A 1 140 ? 13.643 -2.973 -29.329 1.00 76.50 140 PHE A C 1
ATOM 1079 O O . PHE A 1 140 ? 13.648 -2.705 -28.130 1.00 76.50 140 PHE A O 1
ATOM 1086 N N . GLY A 1 141 ? 14.567 -2.527 -30.177 1.00 66.25 141 GLY A N 1
ATOM 1087 C CA . GLY A 1 141 ? 15.589 -1.541 -29.838 1.00 66.25 141 GLY A CA 1
ATOM 1088 C C . GLY A 1 141 ? 15.124 -0.103 -30.074 1.00 66.25 141 GLY A C 1
ATOM 1089 O O . GLY A 1 141 ? 14.105 0.140 -30.715 1.00 66.25 141 GLY A O 1
ATOM 1090 N N . PHE A 1 142 ? 15.923 0.857 -29.601 1.00 64.88 142 PHE A N 1
ATOM 1091 C CA . PHE A 1 142 ? 15.700 2.301 -29.784 1.0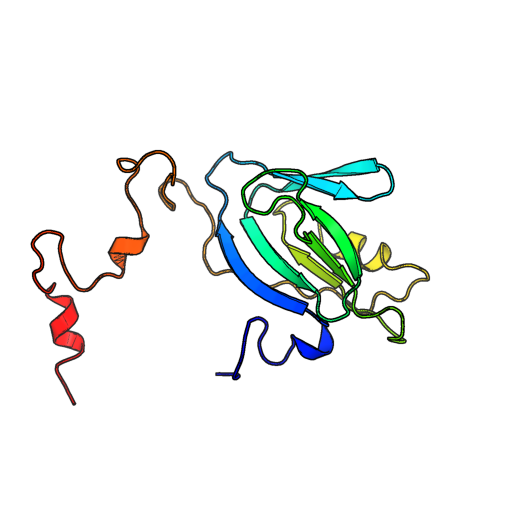0 64.88 142 PHE A CA 1
ATOM 1092 C C . PHE A 1 142 ? 15.739 2.782 -31.241 1.00 64.88 142 PHE A C 1
ATOM 1094 O O . PHE A 1 142 ? 15.408 3.928 -31.522 1.00 64.88 142 PHE A O 1
ATOM 1101 N N . ASP A 1 143 ? 16.183 1.934 -32.166 1.00 77.94 143 ASP A N 1
ATOM 1102 C CA . ASP A 1 143 ? 16.163 2.179 -33.607 1.00 77.94 143 ASP A CA 1
ATOM 1103 C C . ASP A 1 143 ? 14.914 1.592 -34.289 1.00 77.94 143 ASP A C 1
ATOM 1105 O O . ASP A 1 143 ? 14.921 1.374 -35.502 1.00 77.94 143 ASP A O 1
ATOM 1109 N N . ASP A 1 144 ? 13.872 1.301 -33.503 1.00 70.56 144 ASP A N 1
ATOM 1110 C CA . ASP A 1 144 ? 12.602 0.695 -33.914 1.00 70.56 144 ASP A CA 1
ATOM 1111 C C . ASP A 1 144 ? 12.750 -0.695 -34.568 1.00 70.56 144 ASP A C 1
ATOM 1113 O O . ASP A 1 144 ? 11.856 -1.170 -35.275 1.00 70.56 144 ASP A O 1
ATOM 1117 N N . LYS A 1 145 ? 13.873 -1.395 -34.339 1.00 72.94 145 LYS A N 1
ATOM 1118 C CA . LYS A 1 145 ? 14.103 -2.746 -34.873 1.00 72.94 145 LYS A CA 1
ATOM 1119 C C . LYS A 1 145 ? 13.802 -3.829 -33.855 1.00 72.94 145 LYS A C 1
ATOM 1121 O O . LYS A 1 145 ? 14.162 -3.725 -32.687 1.00 72.94 145 LYS A O 1
ATOM 1126 N N . ALA A 1 146 ? 13.210 -4.924 -34.325 1.00 75.62 146 ALA A N 1
ATOM 1127 C CA . ALA A 1 146 ? 13.006 -6.114 -33.510 1.00 75.62 146 ALA A CA 1
ATOM 1128 C C . ALA A 1 146 ? 14.349 -6.719 -33.060 1.00 75.62 146 ALA A C 1
ATOM 1130 O O . ALA A 1 146 ? 15.271 -6.896 -33.860 1.00 75.62 146 ALA A O 1
ATOM 1131 N N . LEU A 1 147 ? 14.437 -7.082 -31.783 1.00 79.62 147 LEU A N 1
ATOM 1132 C CA . LEU A 1 147 ? 15.568 -7.799 -31.208 1.00 79.62 147 LEU A CA 1
ATOM 1133 C C . LEU A 1 147 ? 15.518 -9.289 -31.593 1.00 79.62 147 LEU A C 1
ATOM 1135 O O . LEU A 1 147 ? 14.430 -9.836 -31.798 1.00 79.62 147 LEU A O 1
ATOM 1139 N N . PRO A 1 148 ? 16.665 -10.000 -31.616 1.00 79.81 148 PRO A N 1
ATOM 1140 C CA . PRO A 1 148 ? 16.721 -11.427 -31.957 1.00 79.81 148 PRO A CA 1
ATOM 1141 C C . PRO A 1 148 ? 15.773 -12.317 -31.139 1.00 79.81 148 PRO A C 1
ATOM 1143 O O . PRO A 1 148 ? 15.276 -13.319 -31.654 1.00 79.81 148 PRO A O 1
ATOM 1146 N N . ALA A 1 149 ? 15.467 -11.932 -29.896 1.00 70.88 149 ALA A N 1
ATOM 1147 C CA . ALA A 1 149 ? 14.520 -12.626 -29.025 1.00 70.88 149 ALA A CA 1
ATOM 1148 C C . ALA A 1 149 ? 13.094 -12.720 -29.611 1.00 70.88 149 ALA A C 1
ATOM 1150 O O . ALA A 1 149 ? 12.371 -13.659 -29.289 1.00 70.88 149 ALA A O 1
ATOM 1151 N N . MET A 1 150 ? 12.705 -11.823 -30.529 1.00 75.75 150 MET A N 1
ATOM 1152 C CA . MET A 1 150 ? 11.413 -11.874 -31.227 1.00 75.75 150 MET A CA 1
ATOM 1153 C C . MET A 1 150 ? 11.229 -13.169 -32.039 1.00 75.75 150 MET A C 1
ATOM 1155 O O . MET A 1 150 ? 10.113 -13.664 -32.191 1.00 75.75 150 MET A O 1
ATOM 1159 N N . SER A 1 151 ? 12.325 -13.764 -32.524 1.00 76.31 151 SER A N 1
ATOM 1160 C CA . SER A 1 151 ? 12.285 -15.013 -33.299 1.00 76.31 151 SER A CA 1
ATOM 1161 C C . SER A 1 151 ? 11.738 -16.209 -32.508 1.00 76.31 151 SER A C 1
ATOM 1163 O O . SER A 1 151 ? 11.182 -17.127 -33.106 1.00 76.31 151 SER A O 1
ATOM 1165 N N . LEU A 1 152 ? 11.798 -16.168 -31.170 1.00 70.50 152 LEU A N 1
ATOM 1166 C CA . LEU A 1 152 ? 11.237 -17.200 -30.289 1.00 70.50 152 LEU A CA 1
ATOM 1167 C C . LEU A 1 152 ? 9.704 -17.291 -30.373 1.00 70.50 152 LEU A C 1
ATOM 1169 O O . LEU A 1 152 ? 9.133 -18.323 -30.029 1.00 70.50 152 LEU A O 1
ATOM 1173 N N . PHE A 1 153 ? 9.040 -16.235 -30.853 1.00 67.94 153 PHE A N 1
ATOM 1174 C CA . PHE A 1 153 ? 7.586 -16.171 -31.018 1.00 67.94 153 PHE A CA 1
ATOM 1175 C C . PHE A 1 153 ? 7.130 -16.507 -32.449 1.00 67.94 153 PHE A C 1
ATOM 1177 O O . PHE A 1 153 ? 5.932 -16.594 -32.704 1.00 67.94 153 PHE A O 1
ATOM 1184 N N . GLY A 1 154 ? 8.065 -16.734 -33.380 1.00 63.62 154 GLY A N 1
ATOM 1185 C CA . GLY A 1 154 ? 7.801 -16.981 -34.805 1.00 63.62 154 GLY A CA 1
ATOM 1186 C C . GLY A 1 154 ? 7.307 -18.389 -35.158 1.00 63.62 154 GLY A C 1
ATOM 1187 O O . GLY A 1 154 ? 7.256 -18.739 -36.336 1.00 63.62 154 GLY A O 1
ATOM 1188 N N . HIS A 1 155 ? 6.948 -19.208 -34.169 1.00 55.31 155 HIS A N 1
ATOM 1189 C CA . HIS A 1 155 ? 6.416 -20.550 -34.387 1.00 55.31 155 HIS A CA 1
ATOM 1190 C C . HIS A 1 155 ? 5.041 -20.708 -33.743 1.00 55.31 155 HIS A C 1
ATOM 1192 O O . HIS A 1 155 ? 4.930 -21.094 -32.578 1.00 55.31 155 HIS A O 1
ATOM 1198 N N . ARG A 1 156 ? 4.002 -20.444 -34.540 1.00 46.53 156 ARG A N 1
ATOM 1199 C CA . ARG A 1 156 ? 2.689 -21.096 -34.493 1.00 46.53 156 ARG A CA 1
ATOM 1200 C C . ARG A 1 156 ? 1.912 -20.817 -35.769 1.00 46.53 156 ARG A C 1
ATOM 1202 O O . ARG A 1 156 ? 1.860 -19.635 -36.165 1.00 46.53 156 ARG A O 1
#

pLDDT: mean 70.25, std 12.67, range [40.12, 90.62]

Nearest PDB structures (foldseek):
  3tts-assembly1_A  TM=9.254E-01  e=4.509E-06  Niallia circulans subsp. alkalophilus
  5e9a-assembly1_A  TM=8.747E-01  e=3.793E-06  Rahnella sp. R3
  5dfa-assembly1_B  TM=8.723E-01  e=5.063E-05  Geobacillus stearothermophilus
  4oif-assembly1_C  TM=8.760E-01  e=5.363E-05  Geobacillus stearothermophilus
  1kwg-assembly1_A  TM=6.869E-01  e=3.199E-03  Thermus thermophilus

Foldseek 3Di:
DADDAPPGPCCVVQQKGWDDKAFAAQPDWWWKAAPVGDIDIFHTIDTQIGGRQWDAGIATCDDPRHRGGQKTWHHPPDQAIEIEGHDDPPDDCVVVLVVPPPSRRPYYDDDDPPDTNDVPAAADPVDPVRDHPVCVPDQADPVRHGHPVVVVVVDD

Sequence (156 aa):
MHDGPCPGALRDVLGLTVEEFSPLLQGERVRVTRPDGSELTGDLRTEFVMPRGAETVWTYADGLTAGHPVVTVTHPRCRRRLVHVDMPRSREPEHIVEAVPNGRGLGVFYWEATWTAVAGNGWDPADPASGNGWENQALFGFDDKALPAMSLFGHR

Radius of gyration: 18.88 Å; Cα contacts (8 Å, |Δi|>4): 279; chains: 1; bounding box: 41×34×55 Å